Protein AF-A0A1J5P8J9-F1 (afdb_monomer)

Secondary structure (DSSP, 8-state):
-EEESSS---HHHHHHS-TTHHHHHHHHHHHHHHHH-SS---EEEESS--TTT-SSEEEESSGGGHHHHHHHHHHHHT-S-HHHHHHHHHHHTT-

Solvent-accessible surface area (backbone atoms only — not comparable to full-atom values): 5626 Å² total; per-residue (Å²): 111,46,80,40,71,63,79,76,81,55,69,75,61,47,73,80,42,62,88,58,48,53,54,52,50,52,50,52,52,50,53,52,50,60,72,64,62,84,59,81,76,38,39,38,13,40,68,26,88,41,59,91,75,32,96,41,36,33,50,40,79,47,74,88,51,45,65,57,54,51,52,52,56,56,55,40,69,72,48,90,46,71,70,60,34,61,54,51,42,59,53,60,49,74,113

InterPro domains:
  IPR025861 Cobalamin biosynthesis protein CobT VWA domain [PF11775] (1-78)
  IPR051928 NorD/CobT [PTHR41248] (1-79)

pLDDT: mean 88.1, std 10.99, range [49.47, 98.06]

Sequence (95 aa):
MVISDGAPVDDSTLSVNPANYLEKHLRDVIAMVEKKKLVELIAIGIGHDVTRYYNRAVTITDVEQLAGAMTEQLASLFDANPRSRSARFKQVASR

Nearest PDB structures (foldseek):
  3c48-assembly1_A  TM=3.865E-01  e=1.545E+00  Corynebacterium glutamicum
  3c4q-assembly2_B  TM=3.522E-01  e=6.727E+00  Corynebacterium glutamicum
  6vlg-assembly2_B-3  TM=2.369E-01  e=5.148E+00  Mus musculus

Structure (mmCIF, N/CA/C/O backbone):
data_AF-A0A1J5P8J9-F1
#
_entry.id   AF-A0A1J5P8J9-F1
#
loop_
_atom_site.group_PDB
_atom_site.id
_atom_site.type_symbol
_atom_site.label_atom_id
_atom_site.label_alt_id
_atom_site.label_comp_id
_atom_site.label_asym_id
_atom_site.label_entity_id
_atom_site.label_seq_id
_atom_site.pdbx_PDB_ins_code
_atom_site.Cartn_x
_atom_site.Cartn_y
_atom_site.Cartn_z
_atom_site.occupancy
_atom_site.B_iso_or_equiv
_atom_site.auth_seq_id
_atom_site.auth_comp_id
_atom_site.auth_asym_id
_atom_site.auth_atom_id
_atom_site.pdbx_PDB_model_num
ATOM 1 N N . MET A 1 1 ? -2.746 -4.660 6.692 1.00 92.38 1 MET A N 1
ATOM 2 C CA . MET A 1 1 ? -1.919 -3.436 6.616 1.00 92.38 1 MET A CA 1
ATOM 3 C C . MET A 1 1 ? -0.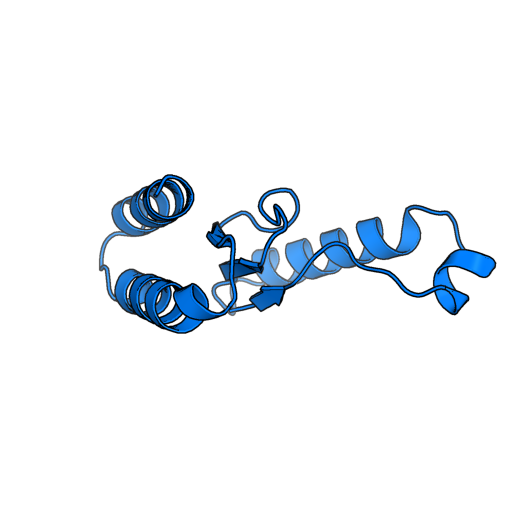711 -3.722 5.745 1.00 92.38 1 MET A C 1
ATOM 5 O O . MET A 1 1 ? -0.177 -4.817 5.850 1.00 92.38 1 MET A O 1
ATOM 9 N N . VAL A 1 2 ? -0.329 -2.779 4.888 1.00 94.38 2 VAL A N 1
ATOM 10 C CA . VAL A 1 2 ? 0.845 -2.832 4.007 1.00 94.38 2 VAL A CA 1
ATOM 11 C C . VAL A 1 2 ? 1.850 -1.790 4.488 1.00 94.38 2 VAL A C 1
ATOM 13 O O . VAL A 1 2 ? 1.449 -0.686 4.840 1.00 94.38 2 VAL A O 1
ATOM 16 N N . ILE A 1 3 ? 3.134 -2.129 4.498 1.00 94.38 3 ILE A N 1
ATOM 17 C CA . ILE A 1 3 ? 4.234 -1.189 4.734 1.00 94.38 3 ILE A CA 1
ATOM 18 C C . ILE A 1 3 ? 5.094 -1.253 3.474 1.00 94.38 3 ILE A C 1
ATOM 20 O O . ILE A 1 3 ? 5.484 -2.347 3.074 1.00 94.38 3 ILE A O 1
ATOM 24 N N . SER A 1 4 ? 5.290 -0.119 2.808 1.00 92.62 4 SER A N 1
ATOM 25 C CA . SER A 1 4 ? 5.964 -0.038 1.510 1.00 92.62 4 SER A CA 1
ATOM 26 C C . SER A 1 4 ? 6.945 1.120 1.495 1.00 92.62 4 SER A C 1
ATOM 28 O O . SER A 1 4 ? 6.677 2.178 2.056 1.00 92.62 4 SER A O 1
ATOM 30 N N . ASP A 1 5 ? 8.052 0.934 0.802 1.00 89.38 5 ASP A N 1
ATOM 31 C CA . ASP A 1 5 ? 9.084 1.926 0.541 1.00 89.38 5 ASP A CA 1
ATOM 32 C C . ASP A 1 5 ? 9.005 2.486 -0.887 1.00 89.38 5 ASP A C 1
ATOM 34 O O . ASP A 1 5 ? 9.907 3.202 -1.291 1.00 89.38 5 ASP A O 1
ATOM 38 N N . GLY A 1 6 ? 7.967 2.188 -1.683 1.00 83.50 6 GLY A N 1
ATOM 39 C CA . GLY A 1 6 ? 7.897 2.754 -3.031 1.00 83.50 6 GLY A CA 1
ATOM 40 C C . GLY A 1 6 ? 6.924 2.115 -4.018 1.00 83.50 6 GLY A C 1
ATOM 41 O O . GLY A 1 6 ? 5.809 1.704 -3.686 1.00 83.50 6 GLY A O 1
ATOM 42 N N . ALA A 1 7 ? 7.334 2.160 -5.287 1.00 86.69 7 ALA A N 1
ATOM 43 C CA . ALA A 1 7 ? 6.637 1.588 -6.436 1.00 86.69 7 ALA A CA 1
ATOM 44 C C . ALA A 1 7 ? 7.035 0.115 -6.639 1.00 86.69 7 ALA A C 1
ATOM 46 O O . ALA A 1 7 ? 8.111 -0.281 -6.200 1.00 86.69 7 ALA A O 1
ATOM 47 N N . PRO A 1 8 ? 6.222 -0.694 -7.341 1.00 91.19 8 PRO A N 1
ATOM 48 C CA . PRO A 1 8 ? 6.615 -2.062 -7.657 1.00 91.19 8 PRO A CA 1
ATOM 49 C C . PRO A 1 8 ? 7.728 -2.063 -8.722 1.00 91.19 8 PRO A C 1
ATOM 51 O O . PRO A 1 8 ? 7.545 -1.497 -9.800 1.00 91.19 8 PRO A O 1
ATOM 54 N N . VAL A 1 9 ? 8.867 -2.694 -8.424 1.00 93.06 9 VAL A N 1
ATOM 55 C CA . VAL A 1 9 ? 10.042 -2.765 -9.313 1.00 93.06 9 VAL A CA 1
ATOM 56 C C . VAL A 1 9 ? 10.620 -4.181 -9.300 1.00 93.06 9 VAL A C 1
ATOM 58 O O . VAL A 1 9 ? 10.802 -4.765 -8.236 1.00 93.06 9 VAL A O 1
ATOM 61 N N . ASP A 1 10 ? 10.892 -4.719 -10.488 1.00 95.88 10 ASP A N 1
ATOM 62 C CA . ASP A 1 10 ? 11.644 -5.956 -10.714 1.00 95.88 10 ASP A CA 1
ATOM 63 C C . ASP A 1 10 ? 12.240 -5.924 -12.133 1.00 95.88 10 ASP A C 1
ATOM 65 O O . ASP A 1 10 ? 11.497 -5.911 -13.120 1.00 95.88 10 ASP A O 1
ATOM 69 N N . ASP A 1 11 ? 13.571 -5.894 -12.242 1.00 95.56 11 ASP A N 1
ATOM 70 C CA . ASP A 1 11 ? 14.279 -5.683 -13.516 1.00 95.56 11 ASP A CA 1
ATOM 71 C C . ASP A 1 11 ? 14.017 -6.805 -14.522 1.00 95.56 11 ASP A C 1
ATOM 73 O O . ASP A 1 11 ? 13.817 -6.554 -15.711 1.00 95.56 11 ASP A O 1
ATOM 77 N N . SER A 1 12 ? 13.965 -8.051 -14.044 1.00 97.25 12 SER A N 1
ATOM 78 C CA . SER A 1 12 ? 13.706 -9.206 -14.906 1.00 97.25 12 SER A CA 1
ATOM 79 C C . SER A 1 12 ? 12.314 -9.114 -15.521 1.00 97.25 12 SER A C 1
ATOM 81 O O . SER A 1 12 ? 12.165 -9.264 -16.734 1.00 97.25 12 SER A O 1
ATOM 83 N N . THR A 1 13 ? 11.302 -8.776 -14.720 1.00 96.88 13 THR A N 1
ATOM 84 C CA . THR A 1 13 ? 9.944 -8.548 -15.216 1.00 96.88 13 THR A CA 1
ATOM 85 C C . THR A 1 13 ? 9.902 -7.385 -16.204 1.00 96.88 13 THR A C 1
ATOM 87 O O . THR A 1 13 ? 9.315 -7.530 -17.275 1.00 96.88 13 THR A O 1
ATOM 90 N N . LEU A 1 14 ? 10.539 -6.252 -15.898 1.00 96.06 14 LEU A N 1
ATOM 91 C CA . LEU A 1 14 ? 10.510 -5.064 -16.760 1.00 96.06 14 LEU A CA 1
ATOM 92 C C . LEU A 1 14 ? 11.308 -5.233 -18.062 1.00 96.06 14 LEU A C 1
ATOM 94 O O . LEU A 1 14 ? 11.002 -4.566 -19.045 1.00 96.06 14 LEU A O 1
ATOM 98 N N . SER A 1 15 ? 12.282 -6.146 -18.106 1.00 97.00 15 SER A N 1
ATOM 99 C CA . SER A 1 15 ? 13.092 -6.393 -19.307 1.00 97.00 15 SER A CA 1
ATOM 100 C C . SER A 1 15 ? 12.312 -7.031 -20.464 1.00 97.00 15 SER A C 1
ATOM 102 O O . SER A 1 15 ? 12.663 -6.832 -21.627 1.00 97.00 15 SER A O 1
ATOM 104 N N . VAL A 1 16 ? 11.246 -7.781 -20.158 1.00 97.94 16 VAL A N 1
ATOM 105 C CA . VAL A 1 16 ? 10.461 -8.549 -21.145 1.00 97.94 16 VAL A CA 1
ATOM 106 C C . VAL A 1 16 ? 8.978 -8.175 -21.175 1.00 97.94 16 VAL A C 1
ATOM 108 O O . VAL A 1 16 ? 8.206 -8.784 -21.912 1.00 97.94 16 VAL A O 1
ATOM 111 N N . ASN A 1 17 ? 8.562 -7.171 -20.398 1.00 98.06 17 ASN A N 1
ATOM 112 C CA . ASN A 1 17 ? 7.181 -6.693 -20.340 1.00 98.06 17 ASN A CA 1
ATOM 113 C C . ASN A 1 17 ? 7.102 -5.178 -20.584 1.00 98.06 17 ASN A C 1
ATOM 115 O O . ASN A 1 17 ? 8.096 -4.468 -20.434 1.00 98.06 17 ASN A O 1
ATOM 119 N N . PRO A 1 18 ? 5.915 -4.640 -20.921 1.00 97.56 18 PRO A N 1
ATOM 120 C CA . PRO A 1 18 ? 5.701 -3.197 -20.939 1.00 97.56 18 PRO A CA 1
ATOM 121 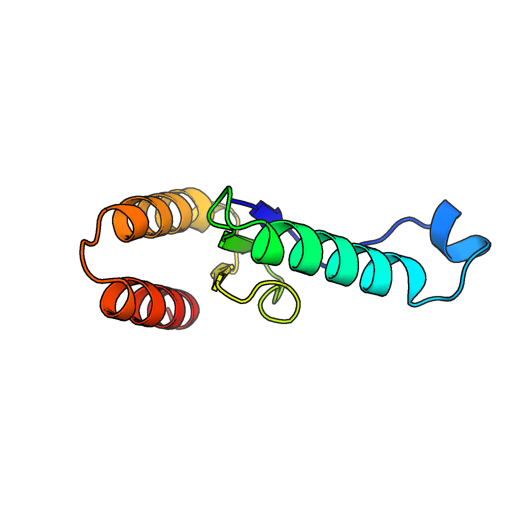C C . PRO A 1 18 ? 6.076 -2.540 -19.602 1.00 97.56 18 PRO A C 1
ATOM 123 O O . PRO A 1 18 ? 5.819 -3.098 -18.535 1.00 97.56 18 PRO A O 1
ATOM 126 N N . ALA A 1 19 ? 6.600 -1.313 -19.655 1.00 94.75 19 ALA A N 1
ATOM 127 C CA . ALA A 1 19 ? 7.110 -0.596 -18.479 1.00 94.75 19 ALA A CA 1
ATOM 128 C C . ALA A 1 19 ? 6.081 -0.417 -17.343 1.00 94.75 19 ALA A C 1
ATOM 130 O O . ALA A 1 19 ? 6.449 -0.293 -16.180 1.00 94.75 19 ALA A O 1
ATOM 131 N N . ASN A 1 20 ? 4.783 -0.424 -17.659 1.00 95.38 20 ASN A N 1
ATOM 132 C CA . ASN A 1 20 ? 3.699 -0.277 -16.686 1.00 95.38 20 ASN A CA 1
ATOM 133 C C . ASN A 1 20 ? 3.124 -1.613 -16.180 1.00 95.38 20 ASN A C 1
ATOM 135 O O . ASN A 1 20 ? 2.113 -1.603 -15.476 1.00 95.38 20 ASN A O 1
ATOM 139 N N . TYR A 1 21 ? 3.717 -2.758 -16.534 1.00 97.31 21 TYR A N 1
ATOM 140 C CA . TYR A 1 21 ? 3.178 -4.079 -16.203 1.00 97.31 21 TYR A CA 1
ATOM 141 C C . TYR A 1 21 ? 2.997 -4.276 -14.693 1.00 97.31 21 TYR A C 1
ATOM 143 O O . TYR A 1 21 ? 1.908 -4.620 -14.232 1.00 97.31 21 TYR A O 1
ATOM 151 N N . LEU A 1 22 ? 4.045 -3.994 -13.917 1.00 96.94 22 LEU A N 1
ATOM 152 C CA . LEU A 1 22 ? 4.034 -4.138 -12.461 1.00 96.94 22 LEU A CA 1
ATOM 153 C C . LEU A 1 22 ? 3.062 -3.164 -11.787 1.00 96.94 22 LEU A C 1
ATOM 155 O O . LEU A 1 22 ? 2.342 -3.549 -10.865 1.00 96.94 22 LEU A O 1
ATOM 159 N N . GLU A 1 23 ? 2.988 -1.923 -12.274 1.00 95.25 23 GLU A N 1
ATOM 160 C CA . GLU A 1 23 ? 2.031 -0.940 -11.763 1.00 95.25 23 GLU A CA 1
ATOM 161 C C . GLU A 1 23 ? 0.588 -1.389 -12.019 1.00 95.25 23 GLU A C 1
ATOM 163 O O . GLU A 1 23 ? -0.241 -1.383 -11.105 1.00 95.25 23 GLU A O 1
ATOM 168 N N . LYS A 1 24 ? 0.287 -1.821 -13.249 1.00 96.56 24 LYS A N 1
ATOM 169 C CA . LYS A 1 24 ? -1.035 -2.338 -13.609 1.00 96.56 24 LYS A CA 1
ATOM 170 C C . LYS A 1 24 ? -1.396 -3.544 -12.743 1.00 96.56 24 LYS A C 1
ATOM 172 O O . LYS A 1 24 ? -2.493 -3.590 -12.194 1.00 96.56 24 LYS A O 1
ATOM 177 N N . HIS A 1 25 ? -0.467 -4.483 -12.580 1.00 97.19 25 HIS A N 1
ATOM 178 C CA . HIS A 1 25 ? -0.682 -5.666 -11.756 1.00 97.19 25 HIS A CA 1
ATOM 179 C C . HIS A 1 25 ? -0.972 -5.303 -10.292 1.00 97.19 25 HIS A C 1
ATOM 181 O O . HIS A 1 25 ? -1.929 -5.816 -9.712 1.00 97.19 25 HIS A O 1
ATOM 187 N N . LEU A 1 26 ? -0.213 -4.372 -9.702 1.00 96.06 26 LEU A N 1
ATOM 188 C CA . LEU A 1 26 ? -0.465 -3.893 -8.341 1.00 96.06 26 LEU A CA 1
ATOM 189 C C . LEU A 1 26 ? -1.876 -3.297 -8.203 1.00 96.06 26 LEU A C 1
ATOM 191 O O . LEU A 1 26 ? -2.590 -3.629 -7.255 1.00 96.06 26 LEU A O 1
ATOM 195 N N . ARG A 1 27 ? -2.306 -2.466 -9.160 1.00 96.12 27 ARG A N 1
ATOM 196 C CA . ARG A 1 27 ? -3.661 -1.886 -9.172 1.00 96.12 27 ARG A CA 1
ATOM 197 C C . ARG A 1 27 ? -4.742 -2.961 -9.265 1.00 96.12 27 ARG A C 1
ATOM 199 O O . ARG A 1 27 ? -5.714 -2.901 -8.513 1.00 96.12 27 ARG A O 1
ATOM 206 N N . ASP A 1 28 ? -4.554 -3.953 -10.132 1.00 97.56 28 ASP A N 1
ATOM 207 C CA . ASP A 1 28 ? -5.496 -5.061 -10.315 1.00 97.56 28 ASP A CA 1
ATOM 208 C C . ASP A 1 28 ? -5.638 -5.891 -9.019 1.00 97.56 28 ASP A C 1
ATOM 210 O O . ASP A 1 28 ? -6.754 -6.216 -8.600 1.00 97.56 28 ASP A O 1
ATOM 214 N N . VAL A 1 29 ? -4.526 -6.173 -8.327 1.00 96.50 29 VAL A N 1
ATOM 215 C CA . VAL A 1 29 ? -4.526 -6.898 -7.044 1.00 96.50 29 VAL A CA 1
ATOM 216 C C . VAL A 1 29 ? -5.216 -6.095 -5.941 1.00 96.50 29 VAL A C 1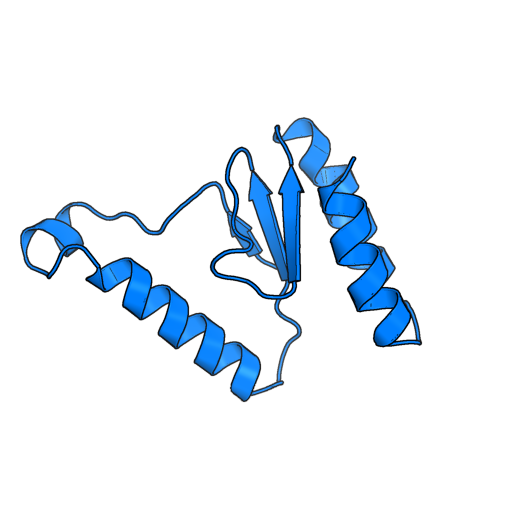
ATOM 218 O O . VAL A 1 29 ? -6.063 -6.643 -5.232 1.00 96.50 29 VAL A O 1
ATOM 221 N N . ILE A 1 30 ? -4.902 -4.803 -5.802 1.00 95.81 30 ILE A N 1
ATOM 222 C CA . ILE A 1 30 ? -5.546 -3.925 -4.813 1.00 95.81 30 ILE A CA 1
ATOM 223 C C . ILE A 1 30 ? -7.057 -3.878 -5.058 1.00 95.81 30 ILE A C 1
ATOM 225 O O . ILE A 1 30 ? -7.835 -4.145 -4.140 1.00 95.81 30 ILE A O 1
ATOM 229 N N . ALA A 1 31 ? -7.478 -3.639 -6.303 1.00 96.00 31 ALA A N 1
ATOM 230 C CA . ALA A 1 31 ? -8.889 -3.591 -6.672 1.00 96.00 31 ALA A CA 1
ATOM 231 C C . ALA A 1 31 ? -9.606 -4.921 -6.387 1.00 96.00 31 ALA A C 1
ATOM 233 O O . ALA A 1 31 ? -10.733 -4.929 -5.886 1.00 96.00 31 ALA A O 1
ATOM 234 N N . MET A 1 32 ? -8.956 -6.060 -6.654 1.00 96.75 32 MET A N 1
ATOM 235 C CA . MET A 1 32 ? -9.490 -7.378 -6.309 1.00 96.75 32 MET A CA 1
ATOM 236 C C . MET A 1 32 ? -9.703 -7.521 -4.794 1.00 96.75 32 MET A C 1
ATOM 238 O O . MET A 1 32 ? -10.762 -7.993 -4.371 1.00 96.75 32 MET A O 1
ATOM 242 N N . VAL A 1 33 ? -8.713 -7.146 -3.977 1.00 95.25 33 VAL A N 1
ATOM 243 C CA . VAL A 1 33 ? -8.791 -7.247 -2.509 1.00 95.25 33 VAL A CA 1
ATOM 244 C C . VAL A 1 33 ? -9.902 -6.349 -1.965 1.00 95.25 33 VAL A C 1
ATOM 246 O O . VAL A 1 33 ? -10.744 -6.813 -1.194 1.00 95.25 33 VAL A O 1
ATOM 249 N N . GLU A 1 34 ? -9.969 -5.096 -2.416 1.00 93.12 34 GLU A N 1
ATOM 250 C CA . GLU A 1 34 ? -10.996 -4.143 -1.988 1.00 93.12 34 GLU A CA 1
ATOM 251 C C . GLU A 1 34 ? -12.406 -4.576 -2.413 1.00 93.12 34 GLU A C 1
ATOM 253 O O . GLU A 1 34 ? -13.349 -4.470 -1.625 1.00 93.12 34 GLU A O 1
ATOM 258 N N . LYS A 1 35 ? -12.567 -5.134 -3.622 1.00 94.88 35 LYS A N 1
ATOM 259 C CA . LYS A 1 35 ? -13.861 -5.632 -4.116 1.00 94.88 35 LYS A CA 1
ATOM 260 C C . LYS A 1 35 ? -14.370 -6.831 -3.317 1.00 94.88 35 LYS A C 1
ATOM 262 O O . LYS A 1 35 ? -15.577 -6.942 -3.107 1.00 94.88 35 LYS A O 1
ATOM 267 N N . LYS A 1 36 ? -13.474 -7.715 -2.865 1.00 95.81 36 LYS A N 1
ATOM 268 C CA . LYS A 1 36 ? -13.837 -8.884 -2.046 1.00 95.81 36 LYS A CA 1
ATOM 269 C C . LYS A 1 36 ? -14.363 -8.489 -0.664 1.00 95.81 36 LYS A C 1
ATOM 271 O O . LYS A 1 36 ? -15.134 -9.252 -0.095 1.00 95.81 36 LYS A O 1
ATOM 276 N N . LYS A 1 37 ? -13.967 -7.324 -0.130 1.00 90.19 37 LYS A N 1
ATOM 277 C CA . LYS A 1 37 ? -14.394 -6.796 1.185 1.00 90.19 37 LYS A CA 1
ATOM 278 C C . LYS A 1 37 ? -14.216 -7.773 2.360 1.00 90.19 37 LYS A C 1
ATOM 280 O O . LYS A 1 37 ? -14.875 -7.630 3.382 1.00 90.19 37 LYS A O 1
ATOM 285 N N . LEU A 1 38 ? -13.320 -8.752 2.223 1.00 93.38 38 LEU A N 1
ATOM 286 C CA . LEU A 1 38 ? -13.011 -9.721 3.281 1.00 93.38 38 LEU A CA 1
ATOM 287 C C . LEU A 1 38 ? -12.054 -9.143 4.328 1.00 93.38 38 LEU A C 1
ATOM 289 O O . LEU A 1 38 ? -11.990 -9.638 5.447 1.00 93.38 38 LEU A O 1
ATOM 293 N N . VAL A 1 39 ? -11.292 -8.114 3.951 1.00 90.56 39 VAL A N 1
ATOM 294 C CA . VAL A 1 39 ? -10.283 -7.467 4.791 1.00 90.56 39 VAL A CA 1
ATOM 295 C C . VAL A 1 39 ? -10.289 -5.959 4.564 1.00 90.56 39 VAL A C 1
ATOM 297 O O . VAL A 1 39 ? -10.602 -5.483 3.469 1.00 90.56 39 VAL A O 1
ATOM 300 N N . GLU A 1 40 ? -9.895 -5.198 5.584 1.00 87.81 40 GLU A N 1
ATOM 301 C CA . GLU A 1 40 ? -9.587 -3.778 5.428 1.00 87.81 40 GLU A CA 1
ATOM 302 C C . GLU A 1 40 ? -8.129 -3.598 4.981 1.00 87.81 40 GLU A C 1
ATOM 304 O O . GLU A 1 40 ? -7.180 -3.947 5.686 1.00 87.81 40 GLU A O 1
ATOM 309 N N . LEU A 1 41 ? -7.949 -3.042 3.782 1.00 92.25 41 LEU A N 1
ATOM 310 C CA . LEU A 1 41 ? -6.638 -2.691 3.244 1.00 92.25 41 LEU A CA 1
ATOM 311 C C . LEU A 1 41 ? -6.257 -1.262 3.658 1.00 92.25 41 LEU A C 1
ATOM 313 O O . LEU A 1 41 ? -7.031 -0.327 3.441 1.00 92.25 41 LEU A O 1
ATOM 317 N N . ILE A 1 42 ? -5.087 -1.115 4.274 1.00 92.44 42 ILE A N 1
ATOM 318 C CA . ILE A 1 42 ? -4.473 0.158 4.677 1.00 92.44 42 ILE A CA 1
ATOM 319 C C . ILE A 1 42 ? -2.976 0.087 4.373 1.00 92.44 42 ILE A C 1
ATOM 321 O O . ILE A 1 42 ? -2.413 -1.009 4.470 1.00 92.44 42 ILE A O 1
ATOM 325 N N . ALA A 1 43 ? -2.345 1.209 4.035 1.00 93.56 43 ALA A N 1
ATOM 326 C CA . ALA A 1 43 ? -0.924 1.265 3.697 1.00 93.56 43 ALA A CA 1
ATOM 327 C C . ALA A 1 43 ? -0.163 2.357 4.467 1.00 93.56 43 ALA A C 1
ATOM 329 O O . ALA A 1 43 ? -0.708 3.419 4.757 1.00 93.56 43 ALA A O 1
ATOM 330 N N . ILE A 1 44 ? 1.106 2.091 4.764 1.00 94.25 44 ILE A N 1
ATOM 331 C CA . ILE A 1 44 ? 2.084 3.064 5.249 1.00 94.25 44 ILE A CA 1
ATOM 332 C C . ILE A 1 44 ? 3.214 3.121 4.217 1.00 94.25 44 ILE A C 1
ATOM 334 O O . ILE A 1 44 ? 3.842 2.100 3.942 1.00 94.25 44 ILE A O 1
ATOM 338 N N . GLY A 1 45 ? 3.427 4.288 3.614 1.00 94.38 45 GLY A N 1
ATOM 339 C CA . GLY A 1 45 ? 4.544 4.573 2.716 1.00 94.38 45 GLY A CA 1
ATOM 340 C C . GLY A 1 45 ? 5.710 5.180 3.488 1.00 94.38 45 GLY A C 1
ATOM 341 O O . GLY A 1 45 ? 5.495 6.121 4.242 1.00 94.38 45 GLY A O 1
ATOM 342 N N . ILE A 1 46 ? 6.928 4.672 3.319 1.00 94.19 46 ILE A N 1
ATOM 343 C CA . ILE A 1 46 ? 8.136 5.213 3.957 1.00 94.19 46 ILE A CA 1
ATOM 344 C C . ILE A 1 46 ? 8.953 5.960 2.906 1.00 94.19 46 ILE A C 1
ATOM 346 O O . ILE A 1 46 ? 9.384 5.380 1.910 1.00 94.19 46 ILE A O 1
ATOM 350 N N . GLY A 1 47 ? 9.103 7.271 3.091 1.00 92.31 47 GLY A N 1
ATOM 351 C CA . GLY A 1 47 ? 9.797 8.164 2.160 1.00 92.31 47 GLY A CA 1
ATOM 352 C C . GLY A 1 47 ? 9.125 8.305 0.788 1.00 92.31 47 GLY A C 1
ATOM 353 O O . GLY A 1 47 ? 9.631 9.024 -0.067 1.00 92.31 47 GLY A O 1
ATOM 354 N N . HIS A 1 48 ? 7.990 7.636 0.564 1.00 90.38 48 HIS A N 1
ATOM 355 C CA . HIS A 1 48 ? 7.336 7.539 -0.735 1.00 90.38 48 HIS A CA 1
ATOM 356 C C . HIS A 1 48 ? 5.821 7.637 -0.614 1.00 90.38 48 HIS A C 1
ATOM 358 O O . HIS A 1 48 ? 5.198 6.987 0.226 1.00 90.38 48 HIS A O 1
ATOM 364 N N . ASP A 1 49 ? 5.218 8.402 -1.523 1.00 90.38 49 ASP A N 1
ATOM 365 C CA . ASP A 1 49 ? 3.770 8.519 -1.613 1.00 90.38 49 ASP A CA 1
ATOM 366 C C . ASP A 1 49 ? 3.139 7.254 -2.224 1.00 90.38 49 ASP A C 1
ATOM 368 O O . ASP A 1 49 ? 3.310 6.921 -3.407 1.00 90.38 49 ASP A O 1
ATOM 372 N N . VAL A 1 50 ? 2.380 6.543 -1.390 1.00 92.06 50 VAL A N 1
ATOM 373 C CA . VAL A 1 50 ? 1.634 5.333 -1.761 1.00 92.06 50 VAL A CA 1
ATOM 374 C C . VAL A 1 50 ? 0.128 5.585 -1.911 1.00 92.06 50 VAL A C 1
ATOM 376 O O . VAL A 1 50 ? -0.614 4.663 -2.263 1.00 92.06 50 VAL A O 1
ATOM 379 N N . THR A 1 51 ? -0.339 6.826 -1.725 1.00 90.38 51 THR A N 1
ATOM 380 C CA . THR A 1 51 ? -1.760 7.208 -1.879 1.00 90.38 51 THR A CA 1
ATOM 381 C C . THR A 1 51 ? -2.262 7.033 -3.316 1.00 90.38 51 THR A C 1
ATOM 383 O O . THR A 1 51 ? -3.446 6.796 -3.546 1.00 90.38 51 THR A O 1
ATOM 386 N N . ARG A 1 52 ? -1.349 7.031 -4.295 1.00 89.94 52 ARG A N 1
ATOM 387 C CA . ARG A 1 52 ? -1.625 6.698 -5.704 1.00 89.94 52 ARG A CA 1
ATOM 388 C C . ARG A 1 52 ? -2.134 5.271 -5.940 1.00 89.94 52 ARG A C 1
ATOM 390 O O . ARG A 1 52 ? -2.687 4.999 -7.010 1.00 89.94 52 ARG A O 1
ATOM 397 N N . TYR A 1 53 ? -1.907 4.360 -4.991 1.00 92.50 53 TYR A N 1
ATOM 398 C CA . TYR A 1 53 ? -2.300 2.952 -5.091 1.00 92.50 53 TYR A CA 1
ATOM 399 C C . TYR A 1 53 ? -3.362 2.577 -4.062 1.00 92.50 53 TYR A C 1
ATOM 401 O O . TYR A 1 53 ? -4.291 1.847 -4.393 1.00 92.50 53 TYR A O 1
ATOM 409 N N . TYR A 1 54 ? -3.237 3.076 -2.832 1.00 92.94 54 TYR A N 1
ATOM 410 C CA . TYR A 1 54 ? -4.090 2.678 -1.718 1.00 92.94 54 TYR A CA 1
ATOM 411 C C . TYR A 1 54 ? -5.008 3.823 -1.295 1.00 92.94 54 TYR A C 1
ATOM 413 O O . TYR A 1 54 ? -4.544 4.900 -0.930 1.00 92.94 54 TYR A O 1
ATOM 421 N N . ASN A 1 55 ? -6.316 3.558 -1.252 1.00 89.38 55 ASN A N 1
ATOM 422 C CA . ASN A 1 55 ? -7.316 4.557 -0.864 1.00 89.38 55 ASN A CA 1
ATOM 423 C C . ASN A 1 55 ? -7.193 5.004 0.610 1.00 89.38 55 ASN A C 1
ATOM 425 O O . ASN A 1 55 ? -7.568 6.118 0.970 1.00 89.38 55 ASN A O 1
ATOM 429 N N . ARG A 1 56 ? -6.672 4.130 1.480 1.00 89.94 56 ARG A N 1
ATOM 430 C CA . ARG A 1 56 ? -6.331 4.444 2.875 1.00 89.94 56 ARG A CA 1
ATOM 431 C C . ARG A 1 56 ? -4.832 4.287 3.064 1.00 89.94 56 ARG A C 1
ATOM 433 O O . ARG A 1 56 ? -4.348 3.165 3.219 1.00 89.94 56 ARG A O 1
ATOM 440 N N . ALA A 1 57 ? -4.122 5.404 3.040 1.00 91.31 57 ALA A N 1
ATOM 441 C CA . ALA A 1 57 ? -2.678 5.427 3.165 1.00 91.31 57 ALA A CA 1
ATOM 442 C C . ALA A 1 57 ? -2.192 6.603 4.010 1.00 91.31 57 ALA A C 1
ATOM 444 O O . ALA A 1 57 ? -2.816 7.662 4.028 1.00 91.31 57 ALA A O 1
ATOM 445 N N . VAL A 1 58 ? -1.061 6.387 4.671 1.00 91.31 58 VAL A N 1
ATOM 446 C CA . VAL A 1 58 ? -0.263 7.405 5.357 1.00 91.31 58 VAL A CA 1
ATOM 447 C C . VAL A 1 58 ? 1.153 7.325 4.809 1.00 91.31 58 VAL A C 1
ATOM 449 O O . VAL A 1 58 ? 1.636 6.228 4.539 1.00 91.31 58 VAL A O 1
ATOM 452 N N . THR A 1 59 ? 1.818 8.464 4.663 1.00 91.50 59 THR A N 1
ATOM 453 C CA . THR A 1 59 ? 3.235 8.520 4.303 1.00 91.50 59 THR A CA 1
ATOM 454 C C . THR A 1 59 ? 4.011 9.044 5.500 1.00 91.50 59 THR A C 1
ATOM 456 O O . THR A 1 59 ? 3.654 10.084 6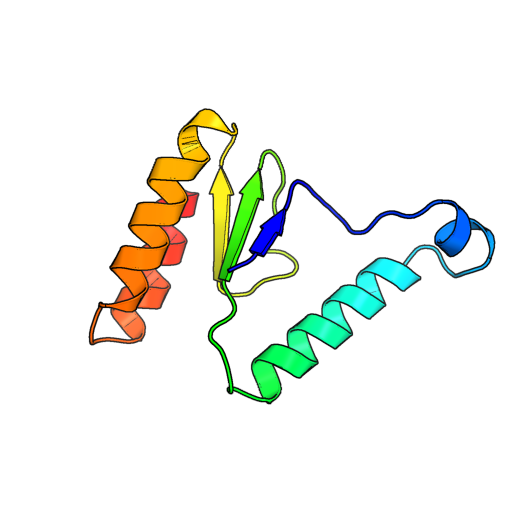.042 1.00 91.50 59 THR A O 1
ATOM 459 N N . ILE A 1 60 ? 5.048 8.323 5.910 1.00 92.25 60 ILE A N 1
ATOM 460 C CA . ILE A 1 60 ? 6.029 8.762 6.903 1.00 92.25 60 ILE A CA 1
ATOM 461 C C . ILE A 1 60 ? 7.339 9.081 6.193 1.00 92.25 60 ILE A C 1
ATOM 463 O O . ILE A 1 60 ? 7.642 8.503 5.147 1.00 92.25 60 ILE A O 1
ATOM 467 N N . THR A 1 61 ? 8.132 9.989 6.746 1.00 91.38 61 THR A N 1
ATOM 468 C CA . THR A 1 61 ? 9.419 10.355 6.140 1.00 91.38 61 THR A CA 1
ATOM 469 C C . THR A 1 61 ? 10.522 9.357 6.469 1.00 91.38 61 THR A C 1
ATOM 471 O O . THR A 1 61 ? 11.408 9.154 5.647 1.00 91.38 61 THR A O 1
ATOM 474 N N . ASP A 1 62 ? 10.463 8.737 7.650 1.00 89.94 62 ASP A N 1
ATOM 475 C CA . ASP A 1 62 ? 11.503 7.839 8.153 1.00 89.94 62 ASP A CA 1
ATOM 476 C C . ASP A 1 62 ? 10.919 6.672 8.967 1.00 89.94 62 ASP A C 1
ATOM 478 O O . ASP A 1 62 ? 9.829 6.764 9.534 1.00 89.94 62 ASP A O 1
ATOM 482 N N . VAL A 1 63 ? 11.665 5.570 9.031 1.00 90.25 63 VAL A N 1
ATOM 483 C CA . VAL A 1 63 ? 11.308 4.318 9.707 1.00 90.25 63 VAL A CA 1
ATOM 484 C C . VAL A 1 63 ? 11.116 4.516 11.210 1.00 90.25 63 VAL A C 1
ATOM 486 O O . VAL A 1 63 ? 10.291 3.826 11.805 1.00 90.25 63 VAL A O 1
ATOM 489 N N . GLU A 1 64 ? 11.799 5.476 11.837 1.00 92.56 64 GLU A N 1
ATOM 490 C CA . GLU A 1 64 ? 11.617 5.769 13.265 1.00 92.56 64 GLU A CA 1
ATOM 491 C C . GLU A 1 64 ? 10.163 6.141 13.614 1.00 92.56 64 GLU A C 1
ATOM 493 O O . GLU A 1 64 ? 9.673 5.837 14.703 1.00 92.56 64 GLU A O 1
ATOM 498 N N . GLN A 1 65 ? 9.422 6.719 12.664 1.00 91.12 65 GLN A N 1
ATOM 499 C CA . GLN A 1 65 ? 8.014 7.088 12.836 1.00 91.12 65 GLN A CA 1
ATOM 500 C C . GLN A 1 65 ? 7.051 5.904 12.640 1.00 91.12 65 GLN A C 1
ATOM 502 O O . GLN A 1 65 ? 5.861 6.011 12.952 1.00 91.12 65 GLN A O 1
ATOM 507 N N . LEU A 1 66 ? 7.538 4.758 12.146 1.00 91.56 66 LEU A N 1
ATOM 508 C CA . LEU A 1 66 ? 6.714 3.612 11.762 1.00 91.56 66 LEU A CA 1
ATOM 509 C C . LEU A 1 66 ? 5.907 3.059 12.937 1.00 91.56 66 LEU A C 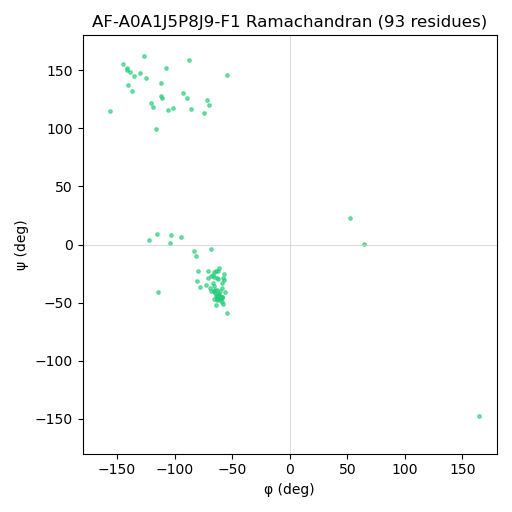1
ATOM 511 O O . LEU A 1 66 ? 4.716 2.795 12.787 1.00 91.56 66 LEU A O 1
ATOM 515 N N . ALA A 1 67 ? 6.528 2.913 14.110 1.00 92.06 67 ALA A N 1
ATOM 516 C CA . ALA A 1 67 ? 5.854 2.375 15.292 1.00 92.06 67 ALA A CA 1
ATOM 517 C C . ALA A 1 67 ? 4.666 3.255 15.724 1.00 92.06 67 ALA A C 1
ATOM 519 O O . ALA A 1 67 ? 3.582 2.740 16.022 1.00 92.06 67 ALA A O 1
ATOM 520 N N . GLY A 1 68 ? 4.848 4.580 15.701 1.00 92.00 68 GLY A N 1
ATOM 521 C CA . GLY A 1 68 ? 3.790 5.549 15.990 1.00 92.00 68 GLY A CA 1
ATOM 522 C C . GLY A 1 68 ? 2.664 5.475 14.960 1.00 92.00 68 GLY A C 1
ATOM 523 O O . GLY A 1 68 ? 1.510 5.249 15.324 1.00 92.00 68 GLY A O 1
ATOM 524 N N . ALA A 1 69 ? 3.009 5.545 13.672 1.00 91.19 69 ALA A N 1
ATOM 525 C CA . ALA A 1 69 ? 2.041 5.473 12.581 1.00 91.19 69 ALA A CA 1
ATOM 526 C C . ALA A 1 69 ? 1.234 4.164 12.605 1.00 91.19 69 ALA A C 1
ATOM 528 O O . ALA A 1 69 ? 0.007 4.199 12.503 1.00 91.19 69 ALA A O 1
ATOM 529 N N . MET A 1 70 ? 1.888 3.013 12.802 1.00 91.69 70 MET A N 1
ATOM 530 C CA . MET A 1 70 ? 1.221 1.712 12.940 1.00 91.69 70 MET A CA 1
ATOM 531 C C . MET A 1 70 ? 0.247 1.697 14.118 1.00 91.69 70 MET A C 1
ATOM 533 O O . MET A 1 70 ? -0.885 1.237 13.966 1.00 91.69 70 MET A O 1
ATOM 537 N N . THR A 1 71 ? 0.666 2.212 15.277 1.00 91.69 71 THR A N 1
ATOM 538 C CA . THR A 1 71 ? -0.178 2.261 16.479 1.00 91.69 71 THR A CA 1
ATOM 539 C C . THR A 1 71 ? -1.411 3.129 16.246 1.00 91.69 71 THR A C 1
ATOM 541 O O . THR A 1 71 ? -2.525 2.714 16.562 1.00 91.69 71 THR A O 1
ATOM 544 N N . GLU A 1 72 ? -1.250 4.298 15.626 1.00 8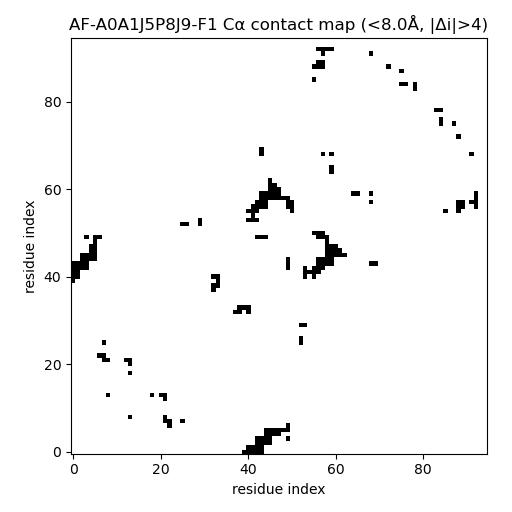9.69 72 GLU A N 1
ATOM 545 C CA . GLU A 1 72 ? -2.366 5.183 15.288 1.00 89.69 72 GLU A CA 1
ATOM 546 C C . GLU A 1 72 ? -3.323 4.56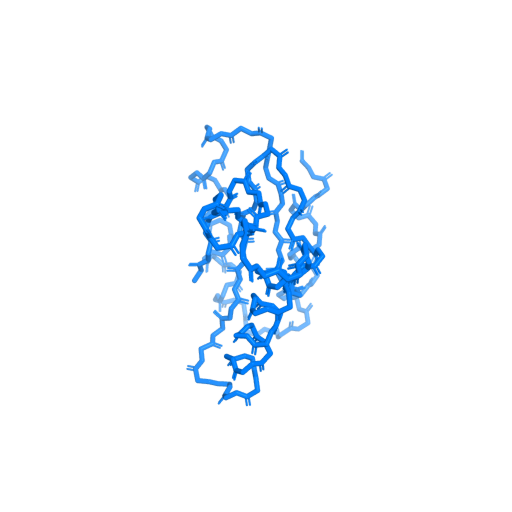0 14.268 1.00 89.69 72 GLU A C 1
ATOM 548 O O . GLU A 1 72 ? -4.544 4.652 14.435 1.00 89.69 72 GLU A O 1
ATOM 553 N N . GLN A 1 73 ? -2.790 3.888 13.240 1.00 87.88 73 GLN A N 1
ATOM 554 C CA . GLN A 1 73 ? -3.611 3.205 12.242 1.00 87.88 73 GLN A CA 1
ATOM 555 C C . GLN A 1 73 ? -4.405 2.061 12.870 1.00 87.88 73 GLN A C 1
ATOM 557 O O . GLN A 1 73 ? -5.604 1.944 12.617 1.00 87.88 73 GLN A O 1
ATOM 562 N N . LEU A 1 74 ? -3.780 1.252 13.727 1.00 88.88 74 LEU A N 1
ATOM 563 C CA . LEU A 1 74 ? -4.466 0.187 14.457 1.00 88.88 74 LEU A CA 1
ATOM 564 C C . LEU A 1 74 ? -5.529 0.751 15.400 1.00 88.88 74 LEU A C 1
ATOM 566 O O . LEU A 1 74 ? -6.655 0.261 15.400 1.00 88.88 74 LEU A O 1
ATOM 570 N N . ALA A 1 75 ? -5.216 1.816 16.142 1.00 88.25 75 ALA A N 1
ATOM 571 C CA . ALA A 1 75 ? -6.180 2.488 17.006 1.00 88.25 75 ALA A CA 1
ATOM 572 C C . ALA A 1 75 ? -7.391 3.006 16.215 1.00 88.25 75 ALA A C 1
ATOM 574 O O . ALA A 1 75 ? -8.519 2.912 16.693 1.00 88.25 75 ALA A O 1
ATOM 575 N N . SER A 1 76 ? -7.181 3.501 14.990 1.00 84.38 76 SER A N 1
ATOM 576 C CA . SER A 1 76 ? -8.273 3.967 14.130 1.00 84.38 76 SER A CA 1
ATOM 577 C C . SER A 1 76 ? -9.256 2.854 13.753 1.00 84.38 76 SER A C 1
ATOM 579 O O . SER A 1 76 ? -10.438 3.131 13.588 1.00 84.38 76 SER A O 1
ATOM 581 N N . LEU A 1 77 ? -8.826 1.588 13.674 1.00 81.88 77 LEU A N 1
ATOM 582 C CA . LEU A 1 77 ? -9.720 0.469 13.343 1.00 81.88 77 LEU A CA 1
ATOM 583 C C . LEU A 1 77 ? -10.782 0.222 14.423 1.00 81.88 77 LEU A C 1
ATOM 585 O O . LEU A 1 77 ? -11.846 -0.311 14.115 1.00 81.88 77 LEU A O 1
ATOM 589 N N . PHE A 1 78 ? -10.520 0.644 15.663 1.00 84.88 78 PHE A N 1
ATOM 590 C CA . PHE A 1 78 ? -11.462 0.526 16.775 1.00 84.88 78 PHE A CA 1
ATOM 591 C C . PHE A 1 78 ? -12.497 1.662 16.823 1.00 84.88 78 PHE A C 1
ATOM 593 O O . PHE A 1 78 ? -13.428 1.602 17.626 1.00 84.88 78 PHE A O 1
ATOM 600 N N . ASP A 1 79 ? -12.391 2.676 15.958 1.00 82.19 79 ASP A N 1
ATOM 601 C CA . ASP A 1 79 ? -13.393 3.737 15.885 1.00 82.19 79 ASP A CA 1
ATOM 602 C C . ASP A 1 79 ? -14.708 3.197 15.287 1.00 82.19 79 ASP A C 1
ATOM 604 O O . ASP A 1 79 ? -14.780 2.764 14.129 1.00 82.19 79 ASP A O 1
ATOM 608 N N . ALA A 1 80 ? -15.791 3.292 16.066 1.00 70.31 80 ALA A N 1
ATOM 609 C CA . ALA A 1 80 ? -17.110 2.763 15.705 1.00 70.31 80 ALA A CA 1
ATOM 610 C C . ALA A 1 80 ? -17.727 3.416 14.451 1.00 70.31 80 ALA A C 1
ATOM 612 O O . ALA A 1 80 ? -18.584 2.820 13.798 1.00 70.31 80 ALA A O 1
ATOM 613 N N . ASN A 1 81 ? -17.302 4.634 14.091 1.00 79.25 81 ASN A N 1
ATOM 614 C CA . ASN A 1 81 ? -17.842 5.374 12.953 1.00 79.25 81 ASN A CA 1
ATOM 615 C C . ASN A 1 81 ? -16.906 5.296 11.726 1.00 79.25 81 ASN A C 1
ATOM 617 O O . ASN A 1 81 ? -15.808 5.854 11.751 1.00 79.25 81 ASN A O 1
ATOM 621 N N . PRO A 1 82 ? -17.341 4.708 10.596 1.00 71.25 82 PRO A N 1
ATOM 622 C CA . PRO A 1 82 ? -16.540 4.651 9.370 1.00 71.25 82 PRO A CA 1
ATOM 623 C C . PRO A 1 82 ? -16.101 6.026 8.841 1.00 71.25 82 PRO A C 1
ATOM 625 O O . PRO A 1 82 ? -15.037 6.146 8.235 1.00 71.25 82 PRO A O 1
ATOM 628 N N . ARG A 1 83 ? -16.896 7.082 9.075 1.00 72.19 83 ARG A N 1
ATOM 629 C CA . ARG A 1 83 ? -16.558 8.447 8.640 1.00 72.19 83 ARG A CA 1
ATOM 630 C C . ARG A 1 83 ? -15.443 9.068 9.477 1.00 72.19 83 ARG A C 1
ATOM 632 O O . ARG A 1 83 ? -14.628 9.797 8.917 1.00 72.19 83 ARG A O 1
ATOM 639 N N . SER A 1 84 ? -15.383 8.774 10.781 1.00 73.44 84 SER A N 1
ATOM 640 C CA . SER A 1 84 ? -14.284 9.266 11.624 1.00 73.44 84 SER A CA 1
ATOM 641 C C . SER A 1 84 ? -12.976 8.581 11.246 1.00 73.44 84 SER A C 1
ATOM 643 O O . SER A 1 84 ? -11.957 9.259 11.149 1.00 73.44 84 SER A O 1
ATOM 645 N N . ARG A 1 85 ? -13.029 7.282 10.907 1.00 74.00 85 ARG A N 1
ATOM 646 C CA . ARG A 1 85 ? -11.875 6.527 10.401 1.00 74.00 85 ARG A CA 1
ATOM 647 C C . ARG A 1 85 ? -11.254 7.206 9.189 1.00 74.00 85 ARG A C 1
ATOM 649 O O . ARG A 1 85 ? -10.105 7.626 9.253 1.00 74.00 85 ARG A O 1
ATOM 656 N N . SER A 1 86 ? -12.019 7.400 8.111 1.00 69.62 86 SER A N 1
ATOM 657 C CA . SER A 1 86 ? -11.509 8.016 6.874 1.00 69.62 86 SER A CA 1
ATOM 658 C C . SER A 1 86 ? -10.950 9.433 7.061 1.00 69.62 86 SER A C 1
ATOM 660 O O . SER A 1 86 ? -10.000 9.797 6.372 1.00 69.62 86 SER A O 1
ATOM 662 N N . ALA A 1 87 ? -11.511 10.231 7.975 1.00 70.00 87 ALA A N 1
ATOM 663 C CA . ALA A 1 87 ? -10.987 11.561 8.289 1.00 70.00 87 ALA A CA 1
ATOM 664 C C . ALA A 1 87 ? -9.625 11.493 9.003 1.00 70.00 87 ALA A C 1
ATOM 666 O O . ALA A 1 87 ? -8.718 12.255 8.671 1.00 70.00 87 ALA A O 1
ATOM 667 N N . ARG A 1 88 ? -9.457 10.537 9.924 1.00 71.31 88 ARG A N 1
ATOM 668 C CA . ARG A 1 88 ? -8.221 10.337 10.693 1.00 71.31 88 ARG A CA 1
ATOM 669 C C . ARG A 1 88 ? -7.053 9.900 9.808 1.00 71.31 88 ARG A C 1
ATOM 671 O O . ARG A 1 88 ? -5.967 10.450 9.947 1.00 71.31 88 ARG A O 1
ATOM 678 N N . PHE A 1 89 ? -7.294 9.019 8.830 1.00 68.12 89 PHE A N 1
ATOM 679 C CA . PHE A 1 89 ? -6.278 8.629 7.834 1.00 68.12 89 PHE A CA 1
ATOM 680 C C . PHE A 1 89 ? -5.707 9.839 7.078 1.00 68.12 89 PHE A C 1
ATOM 682 O O . PHE A 1 89 ? -4.501 9.925 6.870 1.00 68.12 89 PHE A O 1
ATOM 689 N N . LYS A 1 90 ? -6.556 10.808 6.709 1.00 63.50 90 LYS A N 1
ATOM 690 C CA . LYS A 1 90 ? -6.112 12.024 6.007 1.00 63.50 90 LYS A CA 1
ATOM 691 C C . LYS A 1 90 ? -5.315 12.977 6.899 1.00 63.50 90 LYS A C 1
ATOM 693 O O . LYS A 1 90 ? -4.482 13.715 6.390 1.00 63.50 90 LYS A O 1
ATOM 698 N N . GLN A 1 91 ? -5.572 12.975 8.206 1.00 63.3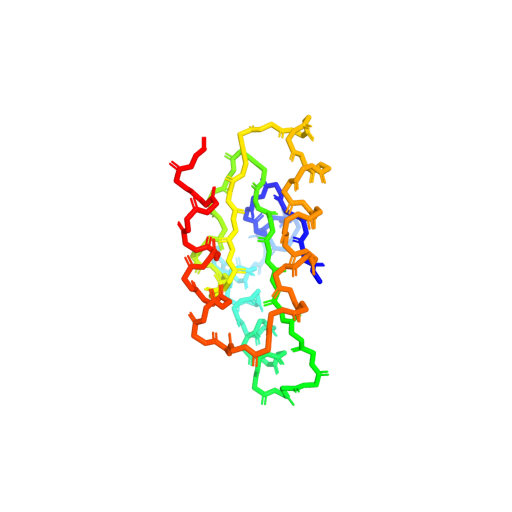1 91 GLN A N 1
ATOM 699 C CA . GLN A 1 91 ? -4.911 13.872 9.152 1.00 63.31 91 GLN A CA 1
ATOM 700 C C . GLN A 1 91 ? -3.492 13.406 9.507 1.00 63.31 91 GLN A C 1
ATOM 702 O O . GLN A 1 91 ? -2.601 14.244 9.633 1.00 63.31 91 GLN A O 1
ATOM 707 N N . VAL A 1 92 ? -3.261 12.092 9.618 1.00 60.50 92 VAL A N 1
ATOM 708 C CA . VAL A 1 92 ? -1.921 11.542 9.906 1.00 60.50 92 VAL A CA 1
ATOM 709 C C . VAL A 1 92 ? -0.951 11.799 8.747 1.00 60.50 92 VAL A C 1
ATOM 711 O O . VAL A 1 92 ? 0.203 12.102 8.986 1.00 60.50 92 VAL A O 1
ATOM 714 N N . ALA A 1 93 ? -1.423 11.801 7.497 1.00 53.03 93 ALA A N 1
ATOM 715 C CA . ALA A 1 93 ? -0.597 12.124 6.327 1.00 53.03 93 ALA A CA 1
ATOM 716 C C . ALA A 1 93 ? -0.147 13.605 6.240 1.00 53.03 93 ALA A C 1
ATOM 718 O O . ALA A 1 93 ? 0.564 13.969 5.308 1.00 53.03 93 ALA A O 1
ATOM 719 N N . SER A 1 94 ? -0.603 14.467 7.159 1.00 49.47 94 SER A N 1
ATOM 720 C CA . SER A 1 94 ? -0.356 15.920 7.159 1.00 49.47 94 SER A CA 1
ATOM 721 C C . SER A 1 94 ? 0.471 16.421 8.352 1.00 49.47 94 SER A C 1
ATOM 723 O O . SER A 1 94 ? 0.571 17.632 8.555 1.00 49.47 94 SER A O 1
ATOM 725 N N . ARG A 1 95 ? 1.027 15.508 9.153 1.00 49.91 95 ARG A N 1
ATOM 726 C CA . ARG A 1 95 ? 1.913 15.785 10.291 1.00 49.91 95 ARG A CA 1
ATOM 727 C C . ARG A 1 95 ? 3.252 15.104 10.073 1.00 49.91 95 ARG A C 1
ATOM 729 O O . ARG A 1 95 ? 4.252 15.704 10.513 1.00 49.91 95 ARG A O 1
#

Mean predicted aligned error: 5.1 Å

Foldseek 3Di:
DEEEAEADDDCVCVVPDPVCPRVVVLLVVL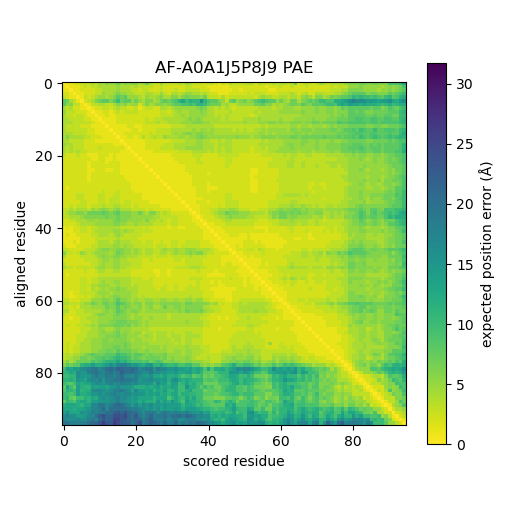VVVVVVVPDDDAYEYECYDPVVRDVQYAYDPHPVCVVVVVVQLVVLVPDPDPVVSSVSSVVNNVD

Organism: NCBI:txid410659

Radius of gyration: 14.67 Å; Cα contacts (8 Å, |Δi|>4): 113; chains: 1; bounding box: 32×26×38 Å